Protein AF-A0AAD9LQP6-F1 (afdb_monomer_lite)

Sequence (166 aa):
MTVPDAPIGPPANMSQQMADETDKLAVIHISHPAPEIWDMVREEFTAPGKITRGLSQEQAISHVYRARHNHFVGSIDGQFEVPPLSLARDGSNFFQFNFTFPGETGLDRLIGWGHPALIHLLTYDNVSLFLDATFRCVPFYQCIVVMVYDRGSRCYVPCVTILHIL

Structure (mmCIF, N/CA/C/O backbone):
data_AF-A0AAD9LQP6-F1
#
_entry.id   AF-A0AAD9LQP6-F1
#
loop_
_atom_site.group_PDB
_atom_site.id
_atom_site.type_symbol
_atom_site.label_atom_id
_atom_site.label_alt_id
_atom_site.label_comp_id
_atom_site.label_asym_id
_atom_site.label_entity_id
_atom_site.label_seq_id
_atom_site.pdbx_PDB_ins_code
_atom_site.Cartn_x
_atom_site.Cartn_y
_atom_site.Cartn_z
_atom_site.occupancy
_atom_site.B_iso_or_equiv
_atom_site.auth_seq_id
_atom_site.auth_comp_id
_atom_site.auth_asym_id
_atom_site.auth_atom_id
_atom_site.pdbx_PDB_model_num
ATOM 1 N N . MET A 1 1 ? -58.969 -13.177 38.454 1.00 38.59 1 MET A N 1
ATOM 2 C CA . MET A 1 1 ? -57.702 -13.919 38.286 1.00 38.59 1 MET A CA 1
ATOM 3 C C . MET A 1 1 ? -56.778 -13.054 37.453 1.00 38.59 1 MET A C 1
ATOM 5 O O . MET A 1 1 ? -56.937 -12.993 36.244 1.00 38.59 1 MET A O 1
ATOM 9 N N . THR A 1 2 ? -55.908 -12.295 38.108 1.00 40.59 2 THR A N 1
ATOM 10 C CA . THR 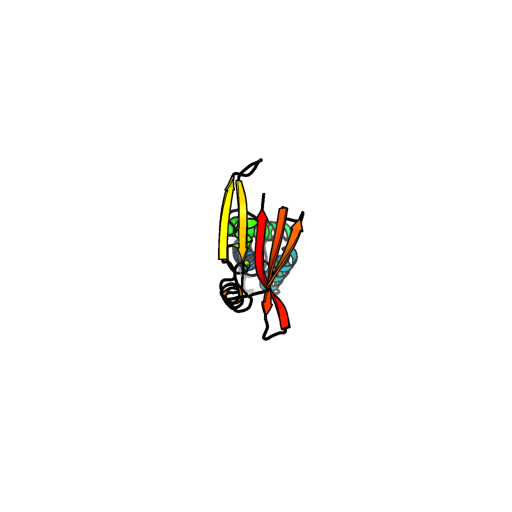A 1 2 ? -54.857 -11.498 37.468 1.00 40.59 2 THR A CA 1
ATOM 11 C C . THR A 1 2 ? -53.639 -12.396 37.275 1.00 40.59 2 THR A C 1
ATOM 13 O O . THR A 1 2 ? -53.161 -12.995 38.237 1.00 40.59 2 THR A O 1
ATOM 16 N N . VAL A 1 3 ? -53.192 -12.547 36.029 1.00 47.50 3 VAL A N 1
ATOM 17 C CA . VAL A 1 3 ? -51.932 -13.224 35.694 1.00 47.50 3 VAL A CA 1
ATOM 18 C C . VAL A 1 3 ? -50.798 -12.383 36.293 1.00 47.50 3 VAL A C 1
ATOM 20 O O . VAL A 1 3 ? -50.807 -11.172 36.079 1.00 47.50 3 VAL A O 1
ATOM 23 N N . PRO A 1 4 ? -49.873 -12.953 37.083 1.00 52.00 4 PRO A N 1
ATOM 24 C CA . PRO A 1 4 ? -48.749 -12.187 37.593 1.00 52.00 4 PRO A CA 1
ATOM 25 C C . PRO A 1 4 ? -47.796 -11.886 36.434 1.00 52.00 4 PRO A C 1
ATOM 27 O O . PRO A 1 4 ? -47.395 -12.800 35.711 1.00 52.00 4 PRO A O 1
ATOM 30 N N . ASP A 1 5 ? -47.462 -10.606 36.261 1.00 52.06 5 ASP A N 1
ATOM 31 C CA . ASP A 1 5 ? -46.410 -10.166 35.349 1.00 52.06 5 ASP A CA 1
ATOM 32 C C . ASP A 1 5 ? -45.135 -10.961 35.643 1.00 52.06 5 ASP A C 1
ATOM 34 O O . ASP A 1 5 ? -44.630 -10.986 36.771 1.00 52.06 5 ASP A O 1
ATOM 38 N N . ALA A 1 6 ? -44.646 -11.664 34.622 1.00 47.75 6 ALA A N 1
ATOM 39 C CA . ALA A 1 6 ? -43.389 -12.384 34.698 1.00 47.75 6 ALA A CA 1
ATOM 40 C C . ALA A 1 6 ? -42.266 -11.395 35.061 1.00 47.75 6 ALA A C 1
ATOM 42 O O . ALA A 1 6 ? -42.248 -10.279 34.532 1.00 47.75 6 ALA A O 1
ATOM 43 N N . PRO A 1 7 ? -41.319 -11.771 35.939 1.00 43.88 7 PRO A N 1
ATOM 44 C CA . PRO A 1 7 ? -40.205 -10.898 36.267 1.00 43.88 7 PRO A CA 1
ATOM 45 C C . PRO A 1 7 ? -39.432 -10.594 34.982 1.00 43.88 7 PRO A C 1
ATOM 47 O O . PRO A 1 7 ? -38.910 -11.501 34.332 1.00 43.88 7 PRO A O 1
ATOM 50 N N . ILE A 1 8 ? -39.388 -9.312 34.611 1.00 57.44 8 ILE A N 1
ATOM 51 C CA . ILE A 1 8 ? -38.524 -8.802 33.549 1.00 57.44 8 ILE A CA 1
ATOM 52 C C . ILE A 1 8 ? -37.104 -9.192 33.964 1.00 57.44 8 ILE A C 1
ATOM 54 O O . ILE A 1 8 ? -36.574 -8.672 34.948 1.00 57.44 8 ILE A O 1
ATOM 58 N N . GLY A 1 9 ? -36.537 -10.189 33.279 1.00 53.81 9 GLY A N 1
ATOM 59 C CA . GLY A 1 9 ? -35.177 -10.652 33.527 1.00 53.81 9 GLY A CA 1
ATOM 60 C C . GLY A 1 9 ? -34.194 -9.480 33.458 1.00 53.81 9 GLY A C 1
ATOM 61 O O . GLY A 1 9 ? -34.498 -8.466 32.821 1.00 53.81 9 GLY A O 1
ATOM 62 N N . PRO A 1 10 ? -33.029 -9.578 34.124 1.00 56.53 10 PRO A N 1
ATOM 63 C CA . PRO A 1 10 ? -32.067 -8.494 34.122 1.00 56.53 10 PRO A CA 1
ATOM 64 C C . PRO A 1 10 ? -31.756 -8.085 32.678 1.00 56.53 10 PRO A C 1
ATOM 66 O O . PRO A 1 10 ? -31.643 -8.955 31.809 1.00 56.53 10 PRO A O 1
ATOM 69 N N . PRO A 1 11 ? -31.645 -6.774 32.423 1.00 60.53 11 PRO A N 1
ATOM 70 C CA . PRO A 1 11 ? -31.417 -6.241 31.093 1.00 60.53 11 PRO A CA 1
ATOM 71 C C . PRO A 1 11 ? -30.269 -6.984 30.404 1.00 60.53 11 PRO A C 1
ATOM 73 O O . PRO A 1 11 ? -29.162 -7.037 30.945 1.00 60.53 11 PRO A O 1
ATOM 76 N N . ALA A 1 12 ? -30.530 -7.568 29.230 1.00 65.81 12 ALA A N 1
ATOM 77 C CA . ALA A 1 12 ? -29.514 -8.285 28.472 1.00 65.81 12 ALA A CA 1
ATOM 78 C C . ALA A 1 12 ? -28.342 -7.330 28.190 1.00 65.81 12 ALA A C 1
ATOM 80 O O . ALA A 1 12 ? -28.518 -6.273 27.576 1.00 65.81 12 ALA A O 1
ATOM 81 N N . ASN A 1 13 ? -27.162 -7.673 28.712 1.00 74.06 13 ASN A N 1
ATOM 82 C CA . ASN A 1 13 ? -25.931 -6.932 28.482 1.00 74.06 13 ASN A CA 1
ATOM 83 C C . ASN A 1 13 ? -25.300 -7.446 27.187 1.00 74.06 13 ASN A C 1
ATOM 85 O O . ASN A 1 13 ? -24.786 -8.563 27.148 1.00 74.06 13 ASN A O 1
ATOM 89 N N . MET A 1 14 ? -25.347 -6.624 26.144 1.00 77.69 14 MET A N 1
ATOM 90 C CA . MET A 1 14 ? -24.798 -6.952 24.828 1.00 77.69 14 MET A CA 1
ATOM 91 C C . MET A 1 14 ? -23.412 -6.338 24.602 1.00 77.69 14 MET A C 1
ATOM 93 O O . MET A 1 14 ? -22.885 -6.445 23.501 1.00 77.69 14 MET A O 1
ATOM 97 N N . SER A 1 15 ? -22.783 -5.730 25.619 1.00 82.38 15 SER A N 1
ATOM 98 C CA . SER A 1 15 ? -21.490 -5.047 25.470 1.00 82.38 15 SER A CA 1
ATOM 99 C C . SER A 1 15 ? -20.396 -5.951 24.896 1.00 82.38 15 SER A C 1
ATOM 101 O O . SER A 1 15 ? -19.615 -5.479 24.078 1.00 82.38 15 SER A O 1
ATOM 103 N N . GLN A 1 16 ? -20.353 -7.237 25.270 1.00 82.94 16 GLN A N 1
ATOM 104 C CA . GLN A 1 16 ? -19.361 -8.170 24.719 1.00 82.94 16 GLN A CA 1
ATOM 105 C C . GLN A 1 16 ? -19.640 -8.503 23.249 1.00 82.94 16 GLN A C 1
ATOM 107 O O . GLN A 1 16 ? -18.728 -8.478 22.439 1.00 82.94 16 GLN A O 1
ATOM 112 N N . GLN A 1 17 ? -20.900 -8.754 22.884 1.00 83.69 17 GLN A N 1
ATOM 113 C CA . GLN A 1 17 ? -21.262 -9.046 21.492 1.00 83.69 17 GLN A CA 1
ATOM 114 C C . GLN A 1 17 ? -21.026 -7.835 20.586 1.00 83.69 17 GLN A C 1
ATOM 116 O O . GLN A 1 17 ? -20.485 -7.983 19.496 1.00 83.69 17 GLN A O 1
ATOM 121 N N . MET A 1 18 ? -21.370 -6.634 21.061 1.00 85.69 18 MET A N 1
ATOM 122 C CA . MET A 1 18 ? -21.072 -5.387 20.357 1.00 85.69 18 MET A CA 1
ATOM 123 C C . MET A 1 18 ? -19.562 -5.165 20.221 1.00 85.69 18 MET A C 1
ATOM 125 O O . MET A 1 18 ? -19.121 -4.682 19.185 1.00 85.69 18 MET A O 1
ATOM 129 N N . ALA A 1 19 ? -18.767 -5.516 21.239 1.00 86.12 19 ALA A N 1
ATOM 130 C CA . ALA A 1 19 ? -17.308 -5.434 21.181 1.00 86.12 19 ALA A CA 1
ATOM 131 C C . ALA A 1 19 ? -16.728 -6.399 20.143 1.00 86.12 19 ALA A C 1
ATOM 133 O O . ALA A 1 19 ? -15.951 -5.971 19.296 1.00 86.12 19 ALA A O 1
ATOM 134 N N . ASP A 1 20 ? -17.147 -7.665 20.170 1.00 86.56 20 ASP A N 1
ATOM 135 C CA . ASP A 1 20 ? -16.675 -8.682 19.230 1.00 86.56 20 ASP A CA 1
ATOM 136 C C . ASP A 1 20 ? -17.026 -8.301 17.783 1.00 86.56 20 ASP A C 1
ATOM 138 O O . ASP A 1 20 ? -16.209 -8.470 16.880 1.00 86.56 20 ASP A O 1
ATOM 142 N N . GLU A 1 21 ? -18.222 -7.752 17.549 1.00 86.56 21 GLU A N 1
ATOM 143 C CA . GLU A 1 21 ? -18.632 -7.300 16.216 1.00 86.56 21 GLU A CA 1
ATOM 144 C C . GLU A 1 21 ? -17.892 -6.029 15.779 1.00 86.56 21 GLU A C 1
ATOM 146 O O . GLU A 1 21 ? -17.427 -5.940 14.643 1.00 86.56 21 GLU A O 1
ATOM 151 N N . THR A 1 22 ? -17.679 -5.084 16.702 1.00 89.19 22 THR A N 1
ATOM 152 C CA . THR A 1 22 ? -16.848 -3.896 16.453 1.00 89.19 22 THR A CA 1
ATOM 153 C C . THR A 1 22 ? -15.430 -4.297 16.052 1.00 89.19 22 THR A C 1
ATOM 155 O O . THR A 1 22 ? -14.900 -3.768 15.076 1.00 89.19 22 THR A O 1
ATOM 158 N N . ASP A 1 23 ? -14.822 -5.249 16.764 1.00 86.62 23 ASP A N 1
ATOM 159 C CA . ASP A 1 23 ? -13.464 -5.720 16.495 1.00 86.62 23 ASP A CA 1
ATOM 160 C C . ASP A 1 23 ? -13.374 -6.401 15.114 1.00 86.62 23 ASP A C 1
ATOM 162 O O . ASP A 1 23 ? -12.418 -6.164 14.372 1.00 86.62 23 ASP A O 1
ATOM 166 N N . LYS A 1 24 ? -14.390 -7.183 14.713 1.00 86.69 24 LYS A N 1
ATOM 167 C CA . LYS A 1 24 ? -14.461 -7.776 13.364 1.00 86.69 24 LYS A CA 1
ATOM 168 C C . LYS A 1 24 ? -14.583 -6.716 12.272 1.00 86.69 24 LYS A C 1
ATOM 170 O O . LYS A 1 24 ? -13.789 -6.718 11.328 1.00 86.69 24 LYS A O 1
ATOM 175 N N . LEU A 1 25 ? -15.554 -5.807 12.386 1.00 86.12 25 LEU A N 1
ATOM 176 C CA . LEU A 1 25 ? -15.788 -4.763 11.384 1.00 86.12 25 LEU A CA 1
ATOM 177 C C . LEU A 1 25 ? -14.595 -3.809 11.283 1.00 86.12 25 LEU A C 1
ATOM 179 O O . LEU A 1 25 ? -14.264 -3.360 10.189 1.00 86.12 25 LEU A O 1
ATOM 183 N N . ALA A 1 26 ? -13.893 -3.555 12.389 1.00 84.19 26 ALA A N 1
ATOM 184 C CA . ALA A 1 26 ? -12.683 -2.740 12.405 1.00 84.19 26 ALA A CA 1
ATOM 185 C C . ALA A 1 26 ? -11.559 -3.290 11.516 1.00 84.19 26 ALA A C 1
ATOM 187 O O . ALA A 1 26 ? -10.805 -2.491 10.948 1.00 84.19 26 ALA A O 1
ATOM 188 N N . VAL A 1 27 ? -11.460 -4.620 11.401 1.00 81.06 27 VAL A N 1
ATOM 189 C CA . VAL A 1 27 ? -10.474 -5.322 10.566 1.00 81.06 27 VAL A CA 1
ATOM 190 C C . VAL A 1 27 ? -10.972 -5.464 9.127 1.00 81.06 27 VAL A C 1
ATOM 192 O O . VAL A 1 27 ? -10.242 -5.134 8.196 1.00 81.06 27 VAL A O 1
ATOM 195 N N . ILE A 1 28 ? -12.222 -5.903 8.932 1.00 80.44 28 ILE A N 1
ATOM 196 C CA . ILE A 1 28 ? -12.814 -6.104 7.596 1.00 80.44 28 ILE A CA 1
ATOM 197 C C . ILE A 1 28 ? -12.908 -4.776 6.836 1.00 80.44 28 ILE A C 1
ATOM 199 O O . ILE A 1 28 ? -12.562 -4.690 5.658 1.00 80.44 28 ILE A O 1
ATOM 203 N N . HIS A 1 29 ? -13.349 -3.723 7.521 1.00 80.12 29 HIS A N 1
ATOM 204 C CA . HIS A 1 29 ? -13.574 -2.400 6.958 1.00 80.12 29 HIS A CA 1
ATOM 205 C C . HIS A 1 29 ? -12.509 -1.403 7.408 1.00 80.12 29 HIS A C 1
ATOM 207 O O . HIS A 1 29 ? -12.804 -0.337 7.954 1.00 80.12 29 HIS A O 1
ATOM 213 N N . ILE A 1 30 ? -11.240 -1.734 7.174 1.00 76.75 30 ILE A N 1
ATOM 214 C CA . ILE A 1 30 ? -10.120 -0.874 7.570 1.00 76.75 30 ILE A CA 1
ATOM 215 C C . ILE A 1 30 ? -10.192 0.545 6.986 1.00 76.75 30 ILE A C 1
ATOM 217 O O . ILE A 1 30 ? -9.793 1.505 7.642 1.00 76.75 30 ILE A O 1
ATOM 221 N N . SER A 1 31 ? -10.742 0.686 5.780 1.00 76.00 31 SER A N 1
ATOM 222 C CA . SER A 1 31 ? -10.867 1.970 5.087 1.00 76.00 31 SER A CA 1
ATOM 223 C C . SER A 1 31 ? -11.966 2.875 5.655 1.00 76.00 31 SER A C 1
ATOM 225 O O . SER A 1 31 ? -11.951 4.069 5.365 1.00 76.00 31 SER A O 1
ATOM 227 N N . HIS A 1 32 ? -12.898 2.351 6.463 1.00 81.25 32 HIS A N 1
ATOM 228 C CA . HIS A 1 32 ? -13.949 3.168 7.076 1.00 81.25 32 HIS A CA 1
ATOM 229 C C . HIS A 1 32 ? -13.427 3.892 8.334 1.00 81.25 32 HIS A C 1
ATOM 231 O O . HIS A 1 32 ? -12.687 3.304 9.136 1.00 81.25 32 HIS A O 1
ATOM 237 N N . PRO A 1 33 ? -13.790 5.165 8.561 1.00 86.00 33 PRO A N 1
ATOM 238 C CA . PRO A 1 33 ? -13.527 5.859 9.817 1.00 86.00 33 PRO A CA 1
ATOM 239 C C . PRO A 1 33 ? -14.179 5.158 11.019 1.00 86.00 33 PRO A C 1
ATOM 241 O O . PRO A 1 33 ? -15.253 4.570 10.912 1.00 86.00 33 PRO A O 1
ATOM 244 N N . ALA A 1 34 ? -13.563 5.272 12.201 1.00 86.44 34 ALA A N 1
ATOM 245 C CA . ALA A 1 34 ? -14.095 4.671 13.430 1.00 86.44 34 ALA A CA 1
ATOM 246 C C . ALA A 1 34 ? -15.547 5.093 13.769 1.00 86.44 34 ALA A C 1
ATOM 248 O O . ALA A 1 34 ? -16.307 4.235 14.219 1.00 86.44 34 ALA A O 1
ATOM 249 N N . PRO A 1 35 ? -15.977 6.352 13.525 1.00 89.25 35 PRO A N 1
ATOM 250 C CA . PRO A 1 35 ? -17.377 6.742 13.708 1.00 89.25 35 PRO A CA 1
ATOM 251 C C . PRO A 1 35 ? -18.355 6.007 12.782 1.00 89.25 35 PRO A C 1
ATOM 253 O O . PRO A 1 35 ? -19.443 5.658 13.220 1.00 89.25 35 PRO A O 1
ATOM 256 N N . GLU A 1 36 ? -17.959 5.717 11.540 1.00 89.62 36 GLU A N 1
ATOM 257 C CA . GLU A 1 36 ? -18.803 4.996 10.578 1.00 89.62 36 GLU A CA 1
ATOM 258 C C . GLU A 1 36 ? -18.968 3.525 10.990 1.00 89.62 36 GLU A C 1
ATOM 260 O O . GLU A 1 36 ? -20.064 2.974 10.932 1.00 89.62 36 GLU A O 1
ATOM 265 N N . ILE A 1 37 ? -17.904 2.904 11.513 1.00 87.88 37 ILE A N 1
ATOM 266 C CA . ILE A 1 37 ? -17.986 1.554 12.096 1.00 87.88 37 ILE A CA 1
ATOM 267 C C . ILE A 1 37 ? -18.912 1.523 13.311 1.00 87.88 37 ILE A C 1
ATOM 269 O O . ILE A 1 37 ? -19.701 0.592 13.458 1.00 87.88 37 ILE A O 1
ATOM 273 N N . TRP A 1 38 ? -18.858 2.550 14.159 1.00 88.75 38 TRP A N 1
ATOM 274 C CA . TRP A 1 38 ? -19.798 2.681 15.265 1.00 88.75 38 TRP A CA 1
ATOM 275 C C . TRP A 1 38 ? -21.247 2.793 14.786 1.00 88.75 38 TRP A C 1
ATOM 277 O O . TRP A 1 38 ? -22.117 2.140 15.359 1.00 88.75 38 TRP A O 1
ATOM 287 N N . ASP A 1 39 ? -21.515 3.587 13.748 1.00 88.06 39 ASP A N 1
ATOM 288 C CA . ASP A 1 39 ? -22.865 3.735 13.209 1.00 88.06 39 ASP A CA 1
ATOM 289 C C . ASP A 1 39 ? -23.407 2.395 12.679 1.00 88.06 39 ASP A C 1
ATOM 291 O O . ASP A 1 39 ? -24.540 2.043 13.008 1.00 88.06 39 ASP A O 1
ATOM 295 N N . MET A 1 40 ? -22.578 1.599 11.988 1.00 86.12 40 MET A N 1
ATOM 296 C CA . MET A 1 40 ? -22.939 0.245 11.530 1.00 86.12 40 MET A CA 1
ATOM 297 C C . MET A 1 40 ? -23.301 -0.691 12.695 1.00 86.12 40 MET A C 1
ATOM 299 O O . MET A 1 40 ? -24.367 -1.307 12.692 1.00 86.12 40 MET A O 1
ATOM 303 N N . VAL A 1 41 ? -22.459 -0.753 13.735 1.00 86.25 41 VAL A N 1
ATOM 304 C CA . VAL A 1 41 ? -22.727 -1.571 14.935 1.00 86.25 41 VAL A CA 1
ATOM 305 C C . VAL A 1 41 ? -23.968 -1.062 15.672 1.00 86.25 41 VAL A C 1
ATOM 307 O O . VAL A 1 41 ? -24.784 -1.840 16.164 1.00 86.25 41 VAL A O 1
ATOM 310 N N . ARG A 1 42 ? -24.162 0.256 15.755 1.00 84.62 42 ARG A N 1
ATOM 311 C CA . ARG A 1 42 ? -25.346 0.828 16.395 1.00 84.62 42 ARG A CA 1
ATOM 312 C C . ARG A 1 42 ? -26.608 0.420 15.646 1.00 84.62 42 ARG A C 1
ATOM 314 O O . ARG A 1 42 ? -27.569 0.035 16.304 1.00 84.62 42 ARG A O 1
ATOM 321 N N . GLU A 1 43 ? -26.630 0.496 14.322 1.00 84.00 43 GLU A N 1
ATOM 322 C CA . GLU A 1 43 ? -27.798 0.116 13.521 1.00 84.00 43 GLU A CA 1
ATOM 323 C C . GLU A 1 43 ? -28.141 -1.369 13.660 1.00 84.00 43 GLU A C 1
ATOM 325 O O . GLU A 1 43 ? -29.307 -1.708 13.865 1.00 84.00 43 GLU A O 1
ATOM 330 N N . GLU A 1 44 ? -27.137 -2.246 13.635 1.00 80.88 44 GLU A N 1
ATOM 331 C CA . GLU A 1 44 ? -27.339 -3.692 13.758 1.00 80.88 44 GLU A CA 1
ATOM 332 C C . GLU A 1 44 ? -27.937 -4.088 15.116 1.00 80.88 44 GLU A C 1
ATOM 334 O O . GLU A 1 44 ? -28.846 -4.923 15.202 1.00 80.88 44 GLU A O 1
ATOM 339 N N . PHE A 1 45 ? -27.460 -3.466 16.195 1.00 74.56 45 PHE A N 1
ATOM 340 C CA . PHE A 1 45 ? -27.882 -3.832 17.542 1.00 74.56 45 PHE A CA 1
ATOM 341 C C . PHE A 1 45 ? -29.110 -3.031 18.012 1.00 74.56 45 PHE A C 1
ATOM 343 O O . PHE A 1 45 ? -29.883 -3.533 18.833 1.00 74.56 45 PHE A O 1
ATOM 350 N N . THR A 1 46 ? -29.355 -1.822 17.490 1.00 68.56 46 THR A N 1
ATOM 351 C CA . THR A 1 46 ? -30.466 -0.942 17.908 1.00 68.56 46 THR A CA 1
ATOM 352 C C . THR A 1 46 ? -31.741 -1.231 17.109 1.00 68.56 46 THR A C 1
ATOM 354 O O . THR A 1 46 ? -32.338 -0.352 16.493 1.00 68.56 46 THR A O 1
ATOM 357 N N . ALA A 1 47 ? -32.208 -2.479 17.141 1.00 64.31 47 ALA A N 1
ATOM 358 C CA . ALA A 1 47 ? -33.592 -2.780 16.784 1.00 64.31 47 ALA A CA 1
ATOM 359 C C . ALA A 1 47 ? -34.524 -2.362 17.944 1.00 64.31 47 ALA A C 1
ATOM 361 O O . ALA A 1 47 ? -34.145 -2.527 19.114 1.00 64.31 47 ALA A O 1
ATOM 362 N N . PRO A 1 48 ? -35.743 -1.850 17.676 1.00 57.56 48 PRO A N 1
ATOM 363 C CA . PRO A 1 48 ? -36.659 -1.424 18.731 1.00 57.56 48 PRO A CA 1
ATOM 364 C C . PRO A 1 48 ? -36.952 -2.590 19.690 1.00 57.56 48 PRO A C 1
ATOM 366 O O . PRO A 1 48 ? -37.554 -3.590 19.307 1.00 57.56 48 PRO A O 1
ATOM 369 N N . GLY A 1 49 ? -36.487 -2.457 20.939 1.00 59.91 49 GLY A N 1
ATOM 370 C CA . GLY A 1 49 ? -36.725 -3.407 22.034 1.00 59.91 49 GLY A CA 1
ATOM 371 C C . GLY A 1 49 ? -35.584 -4.372 22.391 1.00 59.91 49 GLY A C 1
ATOM 372 O O . GLY A 1 49 ? -35.788 -5.196 23.277 1.00 59.91 49 GLY A O 1
ATOM 373 N N . LYS A 1 50 ? -34.401 -4.304 21.752 1.00 59.69 50 LYS A N 1
ATOM 374 C CA . LYS A 1 50 ? -33.314 -5.290 21.970 1.00 59.69 50 LYS A CA 1
ATOM 375 C C . LYS A 1 50 ? -32.200 -4.891 22.945 1.00 59.69 50 LYS A C 1
ATOM 377 O O . LYS A 1 50 ? -31.646 -5.781 23.587 1.00 59.69 50 LYS A O 1
ATOM 382 N N . ILE A 1 51 ? -31.860 -3.607 23.081 1.00 60.31 51 ILE A N 1
ATOM 383 C CA . ILE A 1 51 ? -30.730 -3.191 23.930 1.00 60.31 51 ILE A CA 1
ATOM 384 C C . ILE A 1 51 ? -31.226 -2.522 25.200 1.00 60.31 51 ILE A C 1
ATOM 386 O O . ILE A 1 51 ? -31.829 -1.454 25.172 1.00 60.31 51 ILE A O 1
ATOM 390 N N . THR A 1 52 ? -30.862 -3.115 26.327 1.00 60.94 52 THR A N 1
ATOM 391 C CA . THR A 1 52 ? -31.006 -2.492 27.643 1.00 60.94 52 THR A CA 1
ATOM 392 C C . THR A 1 52 ? -29.668 -2.047 28.255 1.00 60.94 52 THR A C 1
ATOM 394 O O . THR A 1 52 ? -29.671 -1.209 29.154 1.00 60.94 52 THR A O 1
ATOM 397 N N . ARG A 1 53 ? -28.521 -2.565 27.771 1.00 68.75 53 ARG A N 1
ATOM 398 C CA . ARG A 1 53 ? -27.157 -2.120 28.129 1.00 68.75 53 ARG A CA 1
ATOM 399 C C . ARG A 1 53 ? -26.143 -2.553 27.051 1.00 68.75 53 ARG A C 1
ATOM 401 O O . ARG A 1 53 ? -26.060 -3.742 26.750 1.00 68.75 53 ARG A O 1
ATOM 408 N N . GLY A 1 54 ? -25.397 -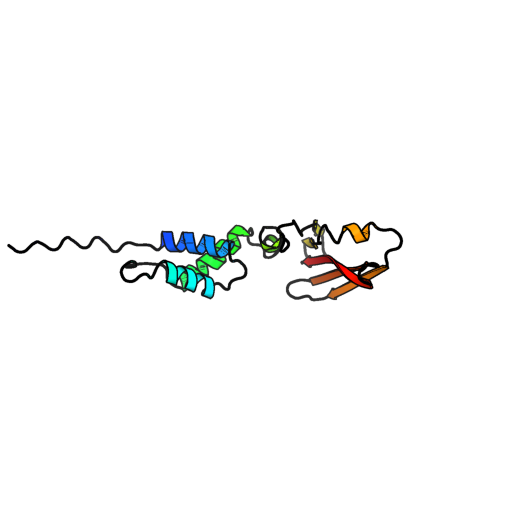1.604 26.478 1.00 79.56 54 GLY A N 1
ATOM 409 C CA . GLY A 1 54 ? -24.442 -1.819 25.374 1.00 79.56 54 GLY A CA 1
ATOM 410 C C . GLY A 1 54 ? -23.152 -1.000 25.524 1.00 79.56 54 GLY A C 1
ATOM 411 O O . GLY A 1 54 ? -22.874 -0.496 26.613 1.00 79.56 54 GLY A O 1
ATOM 412 N N . LEU A 1 55 ? -22.348 -0.899 24.460 1.00 81.88 55 LEU A N 1
ATOM 413 C CA . LEU A 1 55 ? -21.151 -0.040 24.428 1.00 81.88 55 LEU A CA 1
ATOM 414 C C . LEU A 1 55 ? -21.522 1.436 24.230 1.00 81.88 55 LEU A C 1
ATOM 416 O O . LEU A 1 55 ? -22.496 1.739 23.543 1.00 81.88 55 LEU A O 1
ATOM 420 N N . SER A 1 56 ? -20.730 2.354 24.795 1.00 85.31 56 SER A N 1
ATOM 421 C CA . SER A 1 56 ? -20.748 3.760 24.371 1.00 85.31 56 SER A CA 1
ATOM 422 C C . SER A 1 56 ? -19.990 3.937 23.051 1.00 85.31 56 SER A C 1
ATOM 424 O O . SER A 1 56 ? -19.138 3.121 22.691 1.00 85.31 56 SER A O 1
ATOM 426 N N . GLN A 1 57 ? -20.253 5.044 22.355 1.00 85.38 57 GLN A N 1
ATOM 427 C CA . GLN A 1 57 ? -19.513 5.415 21.148 1.00 85.38 57 GLN A CA 1
ATOM 428 C C . GLN A 1 57 ? -18.001 5.501 21.405 1.00 85.38 57 GLN A C 1
ATOM 430 O O . GLN A 1 57 ? -17.212 5.027 20.593 1.00 85.38 57 GLN A O 1
ATOM 435 N N . GLU A 1 58 ? -17.577 6.055 22.544 1.00 87.44 58 GLU A N 1
ATOM 436 C CA . GLU A 1 58 ? -16.152 6.163 22.887 1.00 87.44 58 GLU A CA 1
ATOM 437 C C . GLU A 1 58 ? -15.518 4.784 23.090 1.00 87.44 58 GLU A C 1
ATOM 439 O O . GLU A 1 58 ? -14.396 4.542 22.644 1.00 87.44 58 GLU A O 1
ATOM 444 N N . GLN A 1 59 ? -16.246 3.862 23.728 1.00 85.88 59 GLN A N 1
ATOM 445 C CA . GLN A 1 59 ? -15.788 2.489 23.925 1.00 85.88 59 GLN A CA 1
ATOM 446 C C . GLN A 1 59 ? -15.665 1.753 22.590 1.00 85.88 59 GLN A C 1
ATOM 448 O O . GLN A 1 59 ? -14.646 1.111 22.354 1.00 85.88 59 GLN A O 1
ATOM 453 N N . ALA A 1 60 ? -16.645 1.889 21.694 1.00 85.56 60 ALA A N 1
ATOM 454 C CA . ALA A 1 60 ? -16.588 1.282 20.368 1.00 85.56 60 ALA A CA 1
ATOM 455 C C . ALA A 1 60 ? -15.446 1.859 19.517 1.00 85.56 60 ALA A C 1
ATOM 457 O O . ALA A 1 60 ? -14.673 1.108 18.931 1.00 85.56 60 ALA A O 1
ATOM 458 N N . ILE A 1 61 ? -15.260 3.181 19.515 1.00 87.50 61 ILE A N 1
ATOM 459 C CA . ILE A 1 61 ? -14.136 3.826 18.822 1.00 87.50 61 ILE A CA 1
ATOM 460 C C . ILE A 1 61 ? -12.793 3.331 19.384 1.00 87.50 61 ILE A C 1
ATOM 462 O O . ILE A 1 61 ? -11.882 3.008 18.620 1.00 87.50 61 ILE A O 1
ATOM 466 N N . SER A 1 62 ? -12.667 3.217 20.710 1.00 87.81 62 SER A N 1
ATOM 467 C CA . SER A 1 62 ? -11.475 2.650 21.350 1.00 87.81 62 SER A CA 1
ATOM 468 C C . SER A 1 62 ? -11.228 1.200 20.918 1.00 87.81 62 SER A C 1
ATOM 470 O O . SER A 1 62 ? -10.088 0.840 20.613 1.00 87.81 62 SER A O 1
ATOM 472 N N . HIS A 1 63 ? -12.288 0.393 20.821 1.00 87.25 63 HIS A N 1
ATOM 473 C CA . HIS A 1 63 ? -12.236 -0.968 20.293 1.00 87.25 63 HIS A CA 1
ATOM 474 C C . HIS A 1 63 ? -11.750 -1.007 18.842 1.00 87.25 63 HIS A C 1
ATOM 476 O O . HIS A 1 63 ? -10.810 -1.739 18.560 1.00 87.25 63 HIS A O 1
ATOM 482 N N . VAL A 1 64 ? -12.266 -0.149 17.952 1.00 85.25 64 VAL A N 1
ATOM 483 C CA . VAL A 1 64 ? -11.805 -0.063 16.553 1.00 85.25 64 VAL A CA 1
ATOM 484 C C . VAL A 1 64 ? -10.301 0.193 16.476 1.00 85.25 64 VAL A C 1
ATOM 486 O O . VAL A 1 64 ? -9.580 -0.517 15.771 1.00 85.25 64 VAL A O 1
ATOM 489 N N . TYR A 1 65 ? -9.803 1.189 17.212 1.00 83.50 65 TYR A N 1
ATOM 490 C CA . TYR A 1 65 ? -8.375 1.505 17.203 1.00 83.50 65 TYR A CA 1
ATOM 491 C C . TYR A 1 65 ? -7.532 0.369 17.778 1.00 83.50 65 TYR A C 1
ATOM 493 O O . TYR A 1 65 ? -6.499 0.030 17.202 1.00 83.50 65 TYR A O 1
ATOM 501 N N . ARG A 1 66 ? -7.974 -0.252 18.878 1.00 84.19 66 ARG A N 1
ATOM 502 C CA . ARG A 1 66 ? -7.255 -1.362 19.513 1.00 84.19 66 ARG A CA 1
ATOM 503 C C . ARG A 1 66 ? -7.264 -2.623 18.651 1.00 84.19 66 ARG A C 1
ATOM 505 O O . ARG A 1 66 ? -6.231 -3.270 18.535 1.00 84.19 66 ARG A O 1
ATOM 512 N N . ALA A 1 67 ? -8.389 -2.955 18.027 1.00 83.75 67 ALA A N 1
ATOM 513 C CA . ALA A 1 67 ? -8.527 -4.097 17.130 1.00 83.75 67 ALA A CA 1
ATOM 514 C C . ALA A 1 67 ? -7.603 -3.950 15.918 1.00 83.75 67 ALA A C 1
ATOM 516 O O . ALA A 1 67 ? -6.837 -4.863 15.619 1.00 83.75 67 ALA A O 1
ATOM 517 N N . ARG A 1 68 ? -7.584 -2.765 15.292 1.00 81.81 68 ARG A N 1
ATOM 518 C CA . ARG A 1 68 ? -6.636 -2.447 14.213 1.00 81.81 68 ARG A CA 1
ATOM 519 C C . ARG A 1 68 ? -5.195 -2.537 14.701 1.00 81.81 68 ARG A C 1
ATOM 521 O O . ARG A 1 68 ? -4.396 -3.250 14.109 1.00 81.81 68 ARG A O 1
ATOM 528 N N . HIS A 1 69 ? -4.865 -1.877 15.807 1.00 74.00 69 HIS A N 1
ATOM 529 C CA . HIS A 1 69 ? -3.514 -1.902 16.367 1.00 74.00 69 HIS A CA 1
ATOM 530 C C . HIS A 1 69 ? -3.028 -3.335 16.639 1.00 74.00 69 HIS A C 1
ATOM 532 O O . HIS A 1 69 ? -1.928 -3.694 16.235 1.00 74.00 69 HIS A O 1
ATOM 538 N N . ASN A 1 70 ? -3.862 -4.181 17.245 1.00 76.69 70 ASN A N 1
ATOM 539 C CA . ASN A 1 70 ? -3.522 -5.575 17.529 1.00 76.69 70 ASN A CA 1
ATOM 540 C C . ASN A 1 70 ? -3.398 -6.421 16.255 1.00 76.69 70 ASN A C 1
ATOM 542 O O . ASN A 1 70 ? -2.508 -7.265 16.175 1.00 76.69 70 ASN A O 1
ATOM 546 N N . HIS A 1 71 ? -4.263 -6.196 15.261 1.00 70.12 71 HIS A N 1
ATOM 547 C CA . HIS A 1 71 ? -4.231 -6.935 13.999 1.00 70.12 71 HIS A CA 1
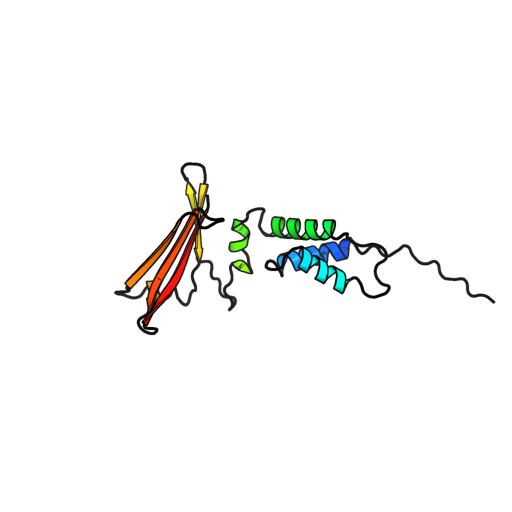ATOM 548 C C . HIS A 1 71 ? -2.951 -6.656 13.196 1.00 70.12 71 HIS A C 1
ATOM 550 O O . HIS A 1 71 ? -2.397 -7.567 12.590 1.00 70.12 71 HIS A O 1
ATOM 556 N N . PHE A 1 72 ? -2.435 -5.425 13.251 1.00 64.19 72 PHE A N 1
ATOM 557 C CA . PHE A 1 72 ? -1.228 -5.009 12.523 1.00 64.19 72 PHE A CA 1
ATOM 558 C C . PHE A 1 72 ? 0.038 -4.971 13.388 1.00 64.19 72 PHE A C 1
ATOM 560 O O . PHE A 1 72 ? 1.004 -4.291 13.044 1.00 64.19 72 PHE A O 1
ATOM 567 N N . VAL A 1 73 ? 0.043 -5.693 14.518 1.00 60.44 73 VAL A N 1
ATOM 568 C CA . VAL A 1 73 ? 1.202 -5.816 15.429 1.00 60.44 73 VAL A CA 1
ATOM 569 C C . VAL A 1 73 ? 1.751 -4.442 15.850 1.00 60.44 73 VAL A C 1
ATOM 571 O O . VAL A 1 73 ? 2.948 -4.215 15.984 1.00 60.44 73 VAL A O 1
ATOM 574 N N . GLY A 1 74 ? 0.851 -3.481 16.021 1.00 55.94 74 GLY A N 1
ATOM 575 C CA . GLY A 1 74 ? 1.144 -2.150 16.526 1.00 55.94 74 GLY A CA 1
ATOM 576 C C . GLY A 1 74 ? 1.964 -1.226 15.624 1.00 55.94 74 GLY A C 1
ATOM 577 O O . GLY A 1 74 ? 2.215 -0.096 16.041 1.00 55.94 74 GLY A O 1
ATOM 578 N N . SER A 1 75 ? 2.330 -1.642 14.405 1.00 60.50 75 SER A N 1
ATOM 579 C CA . SER A 1 75 ? 3.018 -0.781 13.435 1.00 60.50 75 SER A CA 1
ATOM 580 C C . SER A 1 75 ? 2.071 -0.307 12.329 1.00 60.50 75 SER A C 1
ATOM 582 O O . SER A 1 75 ? 1.229 -1.060 11.837 1.00 60.50 75 SER A O 1
ATOM 584 N N . ILE A 1 76 ? 2.237 0.951 11.906 1.00 58.47 76 ILE A N 1
ATOM 585 C CA . ILE A 1 76 ? 1.623 1.485 10.679 1.00 58.47 76 ILE A CA 1
ATOM 586 C C . ILE A 1 76 ? 2.050 0.632 9.472 1.00 58.47 76 ILE A C 1
ATOM 588 O O . ILE A 1 76 ? 1.255 0.412 8.564 1.00 58.47 76 ILE A O 1
ATOM 592 N N . ASP A 1 77 ? 3.260 0.073 9.500 1.00 58.44 77 ASP A N 1
ATOM 593 C CA . ASP A 1 77 ? 3.841 -0.676 8.383 1.00 58.44 77 ASP A CA 1
ATOM 594 C C . ASP A 1 77 ? 3.186 -2.044 8.189 1.00 58.44 77 ASP A C 1
ATOM 596 O O . ASP A 1 77 ? 3.029 -2.505 7.058 1.00 58.44 77 ASP A O 1
ATOM 600 N N . GLY A 1 78 ? 2.739 -2.667 9.287 1.00 61.22 78 GLY A N 1
ATOM 601 C CA . GLY A 1 78 ? 2.047 -3.955 9.253 1.00 61.22 78 GLY A CA 1
ATOM 602 C C . GLY A 1 78 ? 0.722 -3.885 8.491 1.00 61.22 78 GLY A C 1
ATOM 603 O O . GLY A 1 78 ? 0.285 -4.885 7.924 1.00 61.22 78 GLY A O 1
ATOM 604 N N . GLN A 1 79 ? 0.115 -2.693 8.404 1.00 63.69 79 GLN A N 1
ATOM 605 C CA . GLN A 1 79 ? -1.120 -2.472 7.646 1.00 63.69 79 GLN A CA 1
ATOM 606 C C . GLN A 1 79 ? -0.959 -2.784 6.169 1.00 63.69 79 GLN A C 1
ATOM 608 O O . GLN A 1 79 ? -1.885 -3.316 5.573 1.00 63.69 79 GLN A O 1
ATOM 613 N N . PHE A 1 80 ? 0.205 -2.509 5.586 1.00 63.88 80 PHE A N 1
ATOM 614 C CA . PHE A 1 80 ? 0.426 -2.696 4.155 1.00 63.88 80 PHE A CA 1
ATOM 615 C C . PHE A 1 80 ? 0.974 -4.083 3.786 1.00 63.88 80 PHE A C 1
ATOM 617 O O . PHE A 1 80 ? 1.072 -4.413 2.603 1.00 63.88 80 PHE A O 1
ATOM 624 N N . GLU A 1 81 ? 1.342 -4.894 4.781 1.00 66.94 81 GLU A N 1
ATOM 625 C CA . GLU A 1 81 ? 1.826 -6.270 4.599 1.00 66.94 81 GLU A CA 1
ATOM 626 C C . GLU A 1 81 ? 0.695 -7.303 4.669 1.00 66.94 81 GLU A C 1
ATOM 628 O O . GLU A 1 81 ? 0.785 -8.374 4.066 1.00 66.94 81 GLU A O 1
ATOM 633 N N . VAL A 1 82 ? -0.387 -6.986 5.382 1.00 66.44 82 VAL A N 1
ATOM 634 C CA . VAL A 1 82 ? -1.485 -7.915 5.666 1.00 66.44 82 VAL A CA 1
ATOM 635 C C . VAL A 1 82 ? -2.720 -7.555 4.823 1.00 66.44 82 VAL A C 1
ATOM 637 O O . VAL A 1 82 ? -3.026 -6.372 4.644 1.00 66.44 82 VAL A O 1
ATOM 640 N N . PRO A 1 83 ? -3.459 -8.543 4.280 1.00 63.75 83 PRO A N 1
ATOM 641 C CA . PRO A 1 83 ? -4.731 -8.280 3.614 1.00 63.75 83 PRO A CA 1
ATOM 642 C C . PRO A 1 83 ? -5.705 -7.498 4.517 1.00 63.75 83 PRO A C 1
ATOM 644 O O . PRO A 1 83 ? -5.723 -7.727 5.725 1.00 63.75 83 PRO A O 1
ATOM 647 N N . PRO A 1 84 ? -6.548 -6.607 3.961 1.00 64.12 84 PRO A N 1
ATOM 648 C CA . PRO A 1 84 ? -6.812 -6.425 2.532 1.00 64.12 84 PRO A CA 1
ATOM 649 C C . PRO A 1 84 ? -5.867 -5.451 1.809 1.00 64.12 84 PRO A C 1
ATOM 651 O O . PRO A 1 84 ? -5.896 -5.403 0.584 1.00 64.12 84 PRO A O 1
ATOM 654 N N . LEU A 1 85 ? -5.035 -4.680 2.516 1.00 69.19 85 LEU A N 1
ATOM 655 C CA . LEU A 1 85 ? -4.257 -3.591 1.901 1.00 69.19 85 LEU A CA 1
ATOM 656 C C . LEU A 1 85 ? -3.021 -4.070 1.125 1.00 69.19 85 LEU A C 1
ATOM 658 O O . LEU A 1 85 ? -2.502 -3.326 0.297 1.00 69.19 85 LEU A O 1
ATOM 662 N N . SER A 1 86 ? -2.568 -5.306 1.349 1.00 68.19 86 SER A N 1
ATOM 663 C CA . SER A 1 86 ? -1.521 -5.938 0.533 1.00 68.19 86 SER A CA 1
ATOM 664 C C . SER A 1 86 ? -2.033 -6.532 -0.789 1.00 68.19 86 SER A C 1
ATOM 666 O O . SER A 1 86 ? -1.231 -6.944 -1.633 1.00 68.19 86 SER A O 1
ATOM 668 N N . LEU A 1 87 ? -3.356 -6.570 -0.996 1.00 70.25 87 LEU A N 1
ATOM 669 C CA . LEU A 1 87 ? -3.979 -7.145 -2.187 1.00 70.25 87 LEU A CA 1
ATOM 670 C C . LEU A 1 87 ? -4.347 -6.063 -3.206 1.00 70.25 87 LEU A C 1
ATOM 672 O O . LEU A 1 87 ? -4.840 -4.988 -2.867 1.00 70.25 87 LEU A O 1
ATOM 676 N N . ALA A 1 88 ? -4.163 -6.378 -4.485 1.00 69.75 88 ALA A N 1
ATOM 677 C CA . ALA A 1 88 ? -4.745 -5.608 -5.572 1.00 69.75 88 ALA A CA 1
ATOM 678 C C . ALA A 1 88 ? -6.271 -5.803 -5.615 1.00 69.75 88 ALA A C 1
ATOM 680 O O . ALA A 1 88 ? -6.837 -6.705 -4.995 1.00 69.75 88 ALA A O 1
ATOM 681 N N . ARG A 1 89 ? -6.962 -4.960 -6.391 1.00 69.44 89 ARG A N 1
ATOM 682 C CA . ARG A 1 89 ? -8.431 -4.993 -6.515 1.00 69.44 89 ARG A CA 1
ATOM 683 C C . ARG A 1 89 ? -8.971 -6.334 -7.029 1.00 69.44 89 ARG A C 1
ATOM 685 O O . ARG A 1 89 ? -10.121 -6.663 -6.766 1.00 69.44 89 ARG A O 1
ATOM 692 N N . ASP A 1 90 ? -8.156 -7.079 -7.770 1.00 73.25 90 ASP A N 1
ATOM 693 C CA . ASP A 1 90 ? -8.464 -8.412 -8.296 1.00 73.25 90 ASP A CA 1
ATOM 694 C C . ASP A 1 90 ? -8.121 -9.554 -7.316 1.00 73.25 90 ASP A C 1
ATOM 696 O O . ASP A 1 90 ? -8.310 -10.723 -7.644 1.00 73.25 90 ASP A O 1
ATOM 700 N N . GLY A 1 91 ? -7.636 -9.229 -6.113 1.00 67.44 91 GLY A N 1
ATOM 701 C CA . GLY A 1 91 ? -7.225 -10.191 -5.093 1.00 67.44 91 GLY A CA 1
ATOM 702 C C . GLY A 1 91 ? -5.814 -10.752 -5.287 1.00 67.44 91 GLY A C 1
ATOM 703 O O . GLY A 1 91 ? -5.389 -11.585 -4.487 1.00 67.44 91 GLY A O 1
ATOM 704 N N . SER A 1 92 ? -5.071 -10.318 -6.313 1.00 70.81 92 SER A N 1
ATOM 705 C CA . SER A 1 92 ? -3.674 -10.719 -6.487 1.00 70.81 92 SER A CA 1
ATOM 706 C C . SER A 1 92 ? -2.769 -10.056 -5.443 1.00 70.81 92 SER A C 1
ATOM 708 O O . SER A 1 92 ? -3.022 -8.935 -4.996 1.00 70.81 92 SER A O 1
ATOM 710 N N . ASN A 1 93 ? -1.710 -10.757 -5.021 1.00 68.38 93 ASN A N 1
ATOM 711 C CA . ASN A 1 93 ? -0.746 -10.183 -4.087 1.00 68.38 93 ASN A CA 1
ATOM 712 C C . ASN A 1 93 ? 0.050 -9.084 -4.805 1.00 68.38 93 ASN A C 1
ATOM 714 O O . ASN A 1 93 ? 0.767 -9.351 -5.772 1.00 68.38 93 ASN A O 1
ATOM 718 N N . PHE A 1 94 ? -0.129 -7.848 -4.350 1.00 74.50 94 PHE A N 1
ATOM 719 C CA . PHE A 1 94 ? 0.507 -6.662 -4.914 1.00 74.50 94 PHE A CA 1
ATOM 720 C C . PHE A 1 94 ? 1.860 -6.392 -4.242 1.00 74.50 94 PHE A C 1
ATOM 722 O O . PHE A 1 94 ? 2.687 -5.655 -4.773 1.00 74.50 94 PHE A O 1
ATOM 729 N N . PHE A 1 95 ? 2.102 -7.002 -3.081 1.00 75.75 95 PHE A N 1
ATOM 730 C CA . PHE A 1 95 ? 3.341 -6.896 -2.324 1.00 75.75 95 PHE A CA 1
ATOM 731 C C . PHE A 1 95 ? 4.461 -7.734 -2.950 1.00 75.75 95 PHE A C 1
ATOM 733 O O . PHE A 1 95 ? 4.272 -8.910 -3.260 1.00 75.75 95 PHE A O 1
ATOM 740 N N . GLN A 1 96 ? 5.639 -7.128 -3.109 1.00 78.94 96 GLN A N 1
ATOM 741 C CA . GLN A 1 96 ? 6.799 -7.771 -3.730 1.00 78.94 96 GLN A CA 1
ATOM 742 C C . GLN A 1 96 ? 7.914 -8.033 -2.727 1.00 78.94 96 GLN A C 1
ATOM 744 O O . GLN A 1 96 ? 8.441 -9.142 -2.670 1.00 78.94 96 GLN A O 1
ATOM 749 N N . PHE A 1 97 ? 8.287 -7.031 -1.932 1.00 78.44 97 PHE A N 1
ATOM 750 C CA . PHE A 1 97 ? 9.358 -7.186 -0.956 1.00 78.44 97 PHE A CA 1
ATOM 751 C C . PHE A 1 97 ? 9.231 -6.209 0.209 1.00 78.44 97 PHE A C 1
ATOM 753 O O . PHE A 1 97 ? 8.687 -5.113 0.088 1.00 78.44 97 PHE A O 1
ATOM 760 N N . ASN A 1 98 ? 9.818 -6.616 1.329 1.00 82.12 98 ASN A N 1
ATOM 761 C CA . ASN A 1 98 ? 10.052 -5.807 2.512 1.00 82.12 98 ASN A CA 1
ATOM 762 C C . ASN A 1 98 ? 11.511 -6.023 2.922 1.00 82.12 98 ASN A C 1
ATOM 764 O O . ASN A 1 98 ? 11.929 -7.157 3.160 1.00 82.12 98 ASN A O 1
ATOM 768 N N . PHE A 1 99 ? 12.284 -4.944 2.941 1.00 80.75 99 PHE A N 1
ATOM 769 C CA . PHE A 1 99 ? 13.706 -4.968 3.237 1.00 80.75 99 PHE A CA 1
ATOM 770 C C . PHE A 1 99 ? 14.034 -3.945 4.320 1.00 80.75 99 PHE A C 1
ATOM 772 O O . PHE A 1 99 ? 13.758 -2.759 4.162 1.00 80.75 99 PHE A O 1
ATOM 779 N N . THR A 1 100 ? 14.654 -4.397 5.405 1.00 83.94 100 THR A N 1
ATOM 780 C CA . THR A 1 100 ? 15.102 -3.543 6.511 1.00 83.94 100 THR A CA 1
ATOM 781 C C . THR A 1 100 ? 16.621 -3.434 6.487 1.00 83.94 100 THR A C 1
ATOM 783 O O . THR A 1 100 ? 17.313 -4.443 6.342 1.00 83.94 100 THR A O 1
ATOM 786 N N . PHE A 1 101 ? 17.147 -2.223 6.644 1.00 79.00 101 PHE A N 1
ATOM 787 C CA . PHE A 1 101 ? 18.579 -1.937 6.618 1.00 79.00 101 PHE A CA 1
ATOM 788 C C . PHE A 1 101 ? 18.951 -0.893 7.681 1.00 79.00 101 PHE A C 1
ATOM 790 O O . PHE A 1 101 ? 18.113 -0.092 8.077 1.00 79.00 101 PHE A O 1
ATOM 797 N N . PRO A 1 102 ? 20.191 -0.900 8.195 1.00 81.88 102 PRO A N 1
ATOM 798 C CA . PRO A 1 102 ? 20.626 0.104 9.161 1.00 81.88 102 PRO A CA 1
ATOM 799 C C . PRO A 1 102 ? 20.756 1.484 8.494 1.00 81.88 102 PRO A C 1
ATOM 801 O O . PRO A 1 102 ? 21.511 1.635 7.533 1.00 81.88 102 PRO A O 1
ATOM 804 N N . GLY A 1 103 ? 20.027 2.470 9.017 1.00 78.19 103 GLY A N 1
ATOM 805 C CA . GLY A 1 103 ? 20.105 3.887 8.659 1.00 78.19 103 GLY A CA 1
ATOM 806 C C . GLY A 1 103 ? 20.915 4.710 9.668 1.00 78.19 103 GLY A C 1
ATOM 807 O O . GLY A 1 103 ? 21.489 4.179 10.620 1.00 78.19 103 GLY A O 1
ATOM 808 N N . GLU A 1 104 ? 20.969 6.032 9.475 1.00 75.25 104 GLU A N 1
ATOM 809 C CA . GLU A 1 104 ? 21.752 6.939 10.337 1.00 75.25 104 GLU A CA 1
ATOM 810 C C . GLU A 1 104 ? 21.203 7.039 11.771 1.00 75.25 104 GLU A C 1
ATOM 812 O O . GLU A 1 104 ? 21.969 7.223 12.717 1.00 75.25 104 GLU A O 1
ATOM 817 N N . THR A 1 105 ? 19.885 6.910 11.944 1.00 74.44 105 THR A N 1
ATOM 818 C CA . THR A 1 105 ? 19.198 7.082 13.237 1.00 74.44 105 THR A CA 1
ATOM 819 C C . THR A 1 105 ? 18.575 5.802 13.788 1.00 74.44 105 THR A C 1
ATOM 821 O O . THR A 1 105 ? 18.044 5.820 14.898 1.00 74.44 105 THR A O 1
ATOM 824 N N . GLY A 1 106 ? 18.614 4.695 13.043 1.00 80.19 106 GLY A N 1
ATOM 825 C CA . GLY A 1 106 ? 17.886 3.481 13.403 1.00 80.19 106 GLY A CA 1
ATOM 826 C C . GLY A 1 106 ? 17.875 2.421 12.306 1.00 80.19 106 GLY A C 1
ATOM 827 O O . GLY A 1 106 ? 18.831 2.285 11.546 1.00 80.19 106 GLY A O 1
ATOM 828 N N . LEU A 1 107 ? 16.805 1.629 12.272 1.00 79.50 107 LEU A N 1
ATOM 829 C CA . LEU A 1 107 ? 16.541 0.676 11.200 1.00 79.50 107 LEU A CA 1
ATOM 830 C C . LEU A 1 107 ? 15.563 1.308 10.219 1.00 79.50 107 LEU A C 1
ATOM 832 O O . LEU A 1 107 ? 14.402 1.506 10.556 1.00 79.50 107 LEU A O 1
ATOM 836 N N . ASP A 1 108 ? 16.034 1.544 9.007 1.00 83.19 108 ASP A N 1
ATOM 837 C CA . ASP A 1 108 ? 15.223 2.024 7.906 1.00 83.19 108 ASP A CA 1
ATOM 838 C C . ASP A 1 108 ? 14.597 0.838 7.177 1.00 83.19 108 ASP A C 1
ATOM 840 O O . ASP A 1 108 ? 15.125 -0.282 7.150 1.00 83.19 108 ASP A O 1
ATOM 844 N N . ARG A 1 109 ? 13.462 1.085 6.532 1.00 82.62 109 ARG A N 1
ATOM 845 C CA . ARG A 1 109 ? 12.706 0.043 5.852 1.00 82.62 109 ARG A CA 1
ATOM 846 C C . ARG A 1 109 ? 12.260 0.480 4.464 1.00 82.62 109 ARG A C 1
ATOM 848 O O . ARG A 1 109 ? 11.719 1.563 4.276 1.00 82.62 109 ARG A O 1
ATOM 855 N N . LEU A 1 110 ? 12.454 -0.399 3.486 1.00 84.75 110 LEU A N 1
ATOM 856 C CA . LEU A 1 110 ? 11.933 -0.279 2.130 1.00 84.75 110 LEU A CA 1
ATOM 857 C C . LEU A 1 110 ? 10.844 -1.315 1.913 1.00 84.75 110 LEU A C 1
ATOM 859 O O . LEU A 1 110 ? 11.058 -2.510 2.124 1.00 84.75 110 LEU A O 1
ATOM 863 N N . ILE A 1 111 ? 9.692 -0.862 1.438 1.00 85.00 111 ILE A N 1
ATOM 864 C CA . ILE A 1 111 ? 8.613 -1.744 1.011 1.00 85.00 111 ILE A CA 1
ATOM 865 C C . ILE A 1 111 ? 8.339 -1.494 -0.463 1.00 85.00 111 ILE A C 1
ATOM 867 O O . ILE A 1 111 ? 8.184 -0.349 -0.883 1.00 85.00 111 ILE A O 1
ATOM 871 N N . GLY A 1 112 ? 8.304 -2.570 -1.243 1.00 86.25 112 GLY A N 1
ATOM 872 C CA . GLY A 1 112 ? 8.018 -2.539 -2.667 1.00 86.25 112 GLY A CA 1
ATOM 873 C C . GLY A 1 112 ? 6.727 -3.272 -2.991 1.00 86.25 112 GLY A C 1
ATOM 874 O O . GLY A 1 112 ? 6.536 -4.425 -2.596 1.00 86.25 112 GLY A O 1
ATOM 875 N N . TRP A 1 113 ? 5.882 -2.627 -3.785 1.00 85.88 113 TRP A N 1
ATOM 876 C CA . TRP A 1 113 ? 4.705 -3.230 -4.394 1.00 85.88 113 TRP A CA 1
ATOM 877 C C . TRP A 1 113 ? 4.779 -3.124 -5.907 1.00 85.88 113 TRP A C 1
ATOM 879 O O . TRP A 1 113 ? 5.357 -2.189 -6.452 1.00 85.88 113 TRP A O 1
ATOM 889 N N . GLY A 1 114 ? 4.135 -4.051 -6.594 1.00 86.44 114 GLY A N 1
ATOM 890 C CA . GLY A 1 114 ? 3.950 -3.980 -8.028 1.00 86.44 114 GLY A CA 1
ATOM 891 C C . GLY A 1 114 ? 2.985 -5.051 -8.497 1.00 86.44 114 GLY A C 1
ATOM 892 O O . GLY A 1 114 ? 2.933 -6.160 -7.960 1.00 86.44 114 GLY A O 1
ATOM 893 N N . HIS A 1 115 ? 2.200 -4.705 -9.510 1.00 81.81 115 HIS A N 1
ATOM 894 C CA . HIS A 1 115 ? 1.237 -5.636 -10.069 1.00 81.81 115 HIS A CA 1
ATOM 895 C C . HIS A 1 115 ? 1.986 -6.755 -10.805 1.00 81.81 115 HIS A C 1
ATOM 897 O O . HIS A 1 115 ? 2.803 -6.434 -11.674 1.00 81.81 115 HIS A O 1
ATOM 903 N N . PRO A 1 116 ? 1.688 -8.047 -10.580 1.00 78.06 116 PRO A N 1
ATOM 904 C CA . PRO A 1 116 ? 2.355 -9.139 -11.298 1.00 78.06 116 PRO A CA 1
ATOM 905 C C . PRO A 1 116 ? 2.260 -8.984 -12.826 1.00 78.06 116 PRO A C 1
ATOM 907 O O . PRO A 1 116 ? 3.234 -9.165 -13.556 1.00 78.06 116 PRO A O 1
ATOM 910 N N . ALA A 1 117 ? 1.096 -8.537 -13.310 1.00 81.06 117 ALA A N 1
ATOM 911 C CA . ALA A 1 117 ? 0.874 -8.247 -14.728 1.00 81.06 117 ALA A CA 1
ATOM 912 C C . ALA A 1 117 ? 1.615 -7.006 -15.263 1.00 81.06 117 ALA A C 1
ATOM 914 O O . ALA A 1 117 ? 1.548 -6.765 -16.455 1.00 81.06 117 ALA A O 1
ATOM 915 N N . LEU A 1 118 ? 2.307 -6.217 -14.442 1.00 86.38 118 LEU A N 1
ATOM 916 C CA . LEU A 1 118 ? 3.085 -5.055 -14.896 1.00 86.38 118 LEU A CA 1
ATOM 917 C C . LEU A 1 118 ? 4.581 -5.238 -14.643 1.00 86.38 118 LEU A C 1
ATOM 919 O O . LEU A 1 118 ? 5.392 -4.837 -15.467 1.00 86.38 118 LEU A O 1
ATOM 923 N N . ILE A 1 119 ? 4.960 -5.921 -13.561 1.00 86.56 119 ILE A N 1
ATOM 924 C CA . ILE A 1 119 ? 6.364 -6.209 -13.240 1.00 86.56 119 ILE A CA 1
ATOM 925 C C . ILE A 1 119 ? 7.059 -6.967 -14.371 1.00 86.56 119 ILE A C 1
ATOM 927 O O . ILE A 1 119 ? 8.230 -6.713 -14.638 1.00 86.56 119 ILE A O 1
ATOM 931 N N . HIS A 1 120 ? 6.356 -7.851 -15.087 1.00 86.06 120 HIS A N 1
ATOM 932 C CA . HIS A 1 120 ? 6.956 -8.572 -16.211 1.00 86.06 120 HIS A CA 1
ATOM 933 C C . HIS A 1 120 ? 7.442 -7.636 -17.334 1.00 86.06 120 HIS A C 1
ATOM 935 O O . HIS A 1 120 ? 8.370 -7.999 -18.052 1.00 86.06 120 HIS A O 1
ATOM 941 N N . LEU A 1 121 ? 6.895 -6.419 -17.461 1.00 88.69 121 LEU A N 1
ATOM 942 C CA . LEU A 1 121 ? 7.379 -5.429 -18.428 1.00 88.69 121 LEU A CA 1
ATOM 943 C C . LE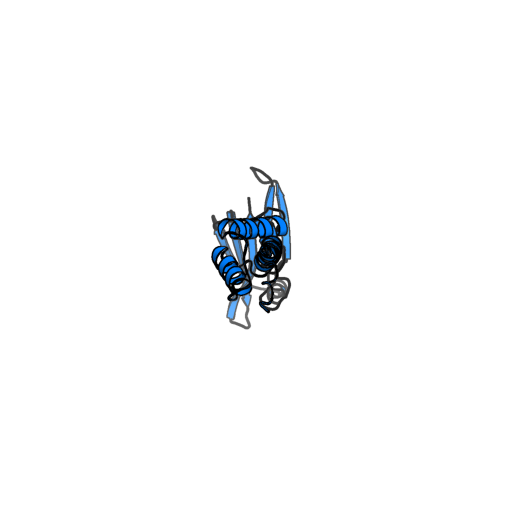U A 1 121 ? 8.829 -5.019 -18.142 1.00 88.69 121 LEU A C 1
ATOM 945 O O . LEU A 1 121 ? 9.559 -4.706 -19.074 1.00 88.69 121 LEU A O 1
ATOM 949 N N . LEU A 1 122 ? 9.281 -5.086 -16.883 1.00 87.31 122 LEU A N 1
ATOM 950 C CA . LEU A 1 122 ? 10.678 -4.826 -16.510 1.00 87.31 122 LEU A CA 1
ATOM 951 C C . LEU A 1 122 ? 11.648 -5.894 -17.035 1.00 87.31 122 LEU A C 1
ATOM 953 O O . LEU A 1 122 ? 12.852 -5.663 -17.047 1.00 87.31 122 LEU A O 1
ATOM 957 N N . THR A 1 123 ? 11.141 -7.057 -17.453 1.00 88.06 123 THR A N 1
ATOM 958 C CA . THR A 1 123 ? 11.957 -8.174 -17.958 1.00 88.06 123 THR A CA 1
ATOM 959 C C . THR A 1 123 ? 12.176 -8.121 -19.470 1.00 88.06 123 THR A C 1
ATOM 961 O O . THR A 1 123 ? 12.925 -8.933 -20.005 1.00 88.06 123 THR A O 1
ATOM 964 N N . TYR A 1 124 ? 11.524 -7.190 -20.172 1.00 88.44 124 TYR A N 1
ATOM 965 C CA . TYR A 1 124 ? 11.672 -7.043 -21.617 1.00 88.44 124 TYR A CA 1
ATOM 966 C C . TYR A 1 124 ? 12.974 -6.327 -21.979 1.00 88.44 124 TYR A C 1
ATOM 968 O O . TYR A 1 124 ? 13.403 -5.384 -21.314 1.00 88.44 124 TYR A O 1
ATOM 976 N N . ASP A 1 125 ? 13.569 -6.735 -23.098 1.00 85.69 125 ASP A N 1
ATOM 977 C CA . ASP A 1 125 ? 14.762 -6.086 -23.625 1.00 85.69 125 ASP A CA 1
ATOM 978 C C . ASP A 1 125 ? 14.452 -4.680 -24.153 1.00 85.69 125 ASP A C 1
ATOM 980 O O . ASP A 1 125 ? 13.433 -4.436 -24.808 1.00 85.69 125 ASP A O 1
ATOM 984 N N . ASN A 1 126 ? 15.395 -3.756 -23.945 1.00 88.31 126 ASN A N 1
ATOM 985 C CA . ASN A 1 126 ? 15.335 -2.384 -24.461 1.00 88.31 126 ASN A CA 1
ATOM 986 C C . ASN A 1 126 ? 14.051 -1.631 -24.067 1.00 88.31 126 ASN A C 1
ATOM 988 O O . ASN A 1 126 ? 13.398 -0.986 -24.903 1.00 88.31 126 ASN A O 1
ATOM 992 N N . VAL A 1 127 ? 13.696 -1.714 -22.786 1.00 89.62 127 VAL A N 1
ATOM 993 C CA . VAL A 1 127 ? 12.632 -0.909 -22.183 1.00 89.62 127 VAL A CA 1
ATOM 994 C C . VAL A 1 127 ? 13.136 0.470 -21.777 1.00 89.62 127 VAL A C 1
ATOM 996 O O . VAL A 1 127 ? 14.257 0.634 -21.299 1.00 89.62 127 VAL A O 1
ATOM 999 N N . SER A 1 128 ? 12.289 1.481 -21.961 1.00 92.75 128 SER A N 1
ATOM 1000 C CA . SER A 1 128 ? 12.534 2.820 -21.427 1.00 92.75 128 SER A CA 1
ATOM 1001 C C . SER A 1 128 ? 11.905 2.920 -20.045 1.00 92.75 128 SER A C 1
ATOM 1003 O O . SER A 1 128 ? 10.708 2.675 -19.889 1.00 92.75 128 SER A O 1
ATOM 1005 N N . LEU A 1 129 ? 12.720 3.275 -19.056 1.00 93.00 129 LEU A N 1
ATOM 1006 C CA . LEU A 1 129 ? 12.289 3.461 -17.678 1.00 93.00 129 LEU A CA 1
ATOM 1007 C C . LEU A 1 129 ? 12.175 4.946 -17.360 1.00 93.00 129 LEU A C 1
ATOM 1009 O O . LEU A 1 129 ? 13.002 5.751 -17.789 1.00 93.00 129 LEU A O 1
ATOM 1013 N N . PHE A 1 130 ? 11.175 5.285 -16.561 1.00 93.25 130 PHE A N 1
ATOM 1014 C CA . PHE A 1 130 ? 11.046 6.586 -15.933 1.00 93.25 130 PHE A CA 1
ATOM 1015 C C . PHE A 1 130 ? 10.904 6.387 -14.425 1.00 93.25 130 PHE A C 1
ATOM 1017 O O . PHE A 1 130 ? 10.124 5.548 -13.975 1.00 93.25 130 PHE A O 1
ATOM 1024 N N . LEU A 1 131 ? 11.693 7.132 -13.655 1.00 92.25 131 LEU A N 1
ATOM 1025 C CA . LEU A 1 131 ? 11.683 7.090 -12.198 1.00 92.25 131 LEU A CA 1
ATOM 1026 C C . LEU A 1 131 ? 11.131 8.414 -11.690 1.00 92.25 131 LEU A C 1
ATOM 1028 O O . LEU A 1 131 ? 11.742 9.458 -11.912 1.00 92.25 131 LEU A O 1
ATOM 1032 N N . ASP A 1 132 ? 9.999 8.353 -11.001 1.00 90.69 132 ASP A N 1
ATOM 1033 C CA . ASP A 1 132 ? 9.469 9.490 -10.259 1.00 90.69 132 ASP A CA 1
ATOM 1034 C C . ASP A 1 132 ? 9.762 9.291 -8.775 1.00 90.69 132 ASP A C 1
ATOM 1036 O O . ASP A 1 132 ? 9.332 8.304 -8.181 1.00 90.69 132 ASP A O 1
ATOM 1040 N N . ALA A 1 133 ? 10.536 10.197 -8.185 1.00 88.94 133 ALA A N 1
ATOM 1041 C CA . ALA A 1 133 ? 10.932 10.133 -6.787 1.00 88.94 133 ALA A CA 1
ATOM 1042 C C . ALA A 1 133 ? 10.420 11.373 -6.052 1.00 88.94 133 ALA A C 1
ATOM 1044 O O . ALA A 1 133 ? 10.938 12.477 -6.220 1.00 88.94 133 ALA A O 1
ATOM 1045 N N . THR A 1 134 ? 9.426 11.173 -5.192 1.00 87.88 134 THR A N 1
ATOM 1046 C CA . THR A 1 134 ? 8.872 12.216 -4.331 1.00 87.88 134 THR A CA 1
ATOM 1047 C C . THR A 1 134 ? 9.432 12.069 -2.920 1.00 87.88 134 THR A C 1
ATOM 1049 O O . THR A 1 134 ? 9.152 11.098 -2.214 1.00 87.88 134 THR A O 1
ATOM 1052 N N . PHE A 1 135 ? 10.226 13.048 -2.492 1.00 83.12 135 PHE A N 1
ATOM 1053 C CA . PHE A 1 135 ? 10.735 13.137 -1.122 1.00 83.12 135 PHE A CA 1
ATOM 1054 C C . PHE A 1 135 ? 9.700 13.782 -0.195 1.00 83.12 135 PHE A C 1
ATOM 1056 O O . PHE A 1 135 ? 8.939 14.650 -0.621 1.00 83.12 135 PHE A O 1
ATOM 1063 N N . ARG A 1 136 ? 9.713 13.403 1.090 1.00 77.81 136 ARG A N 1
ATOM 1064 C CA . ARG A 1 136 ? 8.771 13.870 2.128 1.00 77.81 136 ARG A CA 1
ATOM 1065 C C . ARG A 1 136 ? 7.309 13.540 1.804 1.00 77.81 136 ARG A C 1
ATOM 1067 O O . ARG A 1 136 ? 6.416 14.369 1.977 1.00 77.81 136 ARG A O 1
ATOM 1074 N N . CYS A 1 137 ? 7.066 12.325 1.325 1.00 71.31 137 CYS A N 1
ATOM 1075 C CA . CYS A 1 137 ? 5.731 11.838 0.996 1.00 71.31 137 CYS A CA 1
ATOM 1076 C C . CYS A 1 137 ? 4.996 11.407 2.275 1.00 71.31 137 CYS A C 1
ATOM 1078 O O . CYS A 1 137 ? 4.955 10.227 2.579 1.00 71.31 137 CYS A O 1
ATOM 1080 N N . VAL A 1 138 ? 4.457 12.357 3.049 1.00 61.34 138 VAL A N 1
ATOM 1081 C CA . VAL A 1 138 ? 3.807 12.113 4.356 1.00 61.34 138 VAL A CA 1
A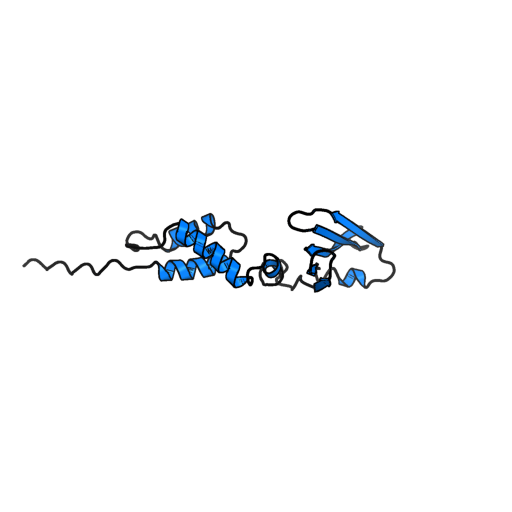TOM 1082 C C . VAL A 1 138 ? 2.803 10.946 4.268 1.00 61.34 138 VAL A C 1
ATOM 1084 O O . VAL A 1 138 ? 1.870 11.045 3.468 1.00 61.34 138 VAL A O 1
ATOM 1087 N N . PRO A 1 139 ? 2.934 9.859 5.060 1.00 65.50 139 PRO A N 1
ATOM 1088 C CA . PRO A 1 139 ? 3.774 9.662 6.257 1.00 65.50 139 PRO A CA 1
ATOM 1089 C C . PRO A 1 139 ? 5.199 9.100 6.029 1.00 65.50 139 PRO A C 1
ATOM 1091 O O . PRO A 1 139 ? 5.916 8.865 6.994 1.00 65.50 139 PRO A O 1
ATOM 1094 N N . PHE A 1 140 ? 5.617 8.877 4.787 1.00 76.56 140 PHE A N 1
ATOM 1095 C CA . PHE A 1 140 ? 6.875 8.237 4.386 1.00 76.56 140 PHE A CA 1
ATOM 1096 C C . PHE A 1 140 ? 8.008 9.238 4.103 1.00 76.56 140 PHE A C 1
ATOM 1098 O O . PHE A 1 140 ? 7.783 10.402 3.749 1.00 76.56 140 PHE A O 1
ATOM 1105 N N . TYR A 1 141 ? 9.256 8.771 4.201 1.00 80.50 141 TYR A N 1
ATOM 1106 C CA . TYR A 1 141 ? 10.432 9.589 3.896 1.00 80.50 141 TYR A CA 1
ATOM 1107 C C . TYR A 1 141 ? 10.585 9.828 2.395 1.00 80.50 141 TYR A C 1
ATOM 1109 O O . TYR A 1 141 ? 10.806 10.961 1.955 1.00 80.50 141 TYR A O 1
ATOM 1117 N N . GLN A 1 142 ? 10.404 8.775 1.599 1.00 85.75 142 GLN A N 1
ATOM 1118 C CA . GLN A 1 142 ? 10.498 8.834 0.147 1.00 85.75 142 GLN A CA 1
ATOM 1119 C C . GLN A 1 142 ? 9.523 7.849 -0.499 1.00 85.75 142 GLN A C 1
ATOM 1121 O O . GLN A 1 142 ? 9.348 6.729 -0.025 1.00 85.75 142 GLN A O 1
ATOM 1126 N N . CYS A 1 143 ? 8.912 8.270 -1.604 1.00 88.25 143 CYS A N 1
ATOM 1127 C CA . CYS A 1 143 ? 8.144 7.417 -2.501 1.00 88.25 143 CYS A CA 1
ATOM 1128 C C . CYS A 1 143 ? 8.808 7.422 -3.877 1.00 88.25 143 CYS A C 1
ATOM 1130 O O . CYS A 1 143 ? 9.048 8.491 -4.438 1.00 88.25 143 CYS A O 1
ATOM 1132 N N . ILE A 1 144 ? 9.122 6.242 -4.404 1.00 90.25 144 ILE A N 1
ATOM 1133 C CA . ILE A 1 144 ? 9.699 6.059 -5.735 1.00 90.25 144 ILE A CA 1
ATOM 1134 C C . ILE A 1 144 ? 8.729 5.224 -6.564 1.00 90.25 144 ILE A C 1
ATOM 1136 O O . ILE A 1 144 ? 8.401 4.100 -6.194 1.00 90.25 144 ILE A O 1
ATOM 1140 N N . VAL A 1 145 ? 8.304 5.747 -7.708 1.00 91.06 145 VAL A N 1
ATOM 1141 C CA . VAL A 1 145 ? 7.489 5.025 -8.684 1.00 91.06 145 VAL A CA 1
ATOM 1142 C C . VAL A 1 145 ? 8.343 4.735 -9.913 1.00 91.06 145 VAL A C 1
ATOM 1144 O O . VAL A 1 145 ? 8.819 5.642 -10.596 1.00 91.06 145 VAL A O 1
ATOM 1147 N N . VAL A 1 146 ? 8.528 3.448 -10.199 1.00 92.31 146 VAL A N 1
ATOM 1148 C CA . VAL A 1 146 ? 9.198 2.948 -11.399 1.00 92.31 146 VAL A CA 1
ATOM 1149 C C . VAL A 1 146 ? 8.151 2.721 -12.476 1.00 92.31 146 VAL A C 1
ATOM 1151 O O . VAL A 1 146 ? 7.282 1.854 -12.346 1.00 92.31 146 VAL A O 1
ATOM 1154 N N . MET A 1 147 ? 8.245 3.481 -13.560 1.00 94.62 147 MET A N 1
ATOM 1155 C CA . MET A 1 147 ? 7.364 3.365 -14.713 1.00 94.62 147 MET A CA 1
ATOM 1156 C C . MET A 1 147 ? 8.114 2.802 -15.916 1.00 94.62 147 MET A C 1
ATOM 1158 O O . MET A 1 147 ? 9.254 3.180 -16.186 1.00 94.62 147 MET A O 1
ATOM 1162 N N . VAL A 1 148 ? 7.448 1.936 -16.674 1.00 94.94 148 VAL A N 1
ATOM 1163 C CA . VAL A 1 148 ? 7.959 1.379 -17.931 1.00 94.94 148 VAL A CA 1
ATOM 1164 C C . VAL A 1 148 ? 7.158 1.963 -19.082 1.00 94.94 148 VAL A C 1
ATOM 1166 O O . VAL A 1 148 ? 5.932 2.033 -19.004 1.00 94.94 148 VAL A O 1
ATOM 1169 N N . TYR A 1 149 ? 7.831 2.372 -20.157 1.00 93.50 149 TYR A N 1
ATOM 1170 C CA . TYR A 1 149 ? 7.147 2.716 -21.399 1.00 93.50 149 TYR A CA 1
ATOM 1171 C C . TYR A 1 149 ? 6.628 1.447 -22.079 1.00 93.50 149 TYR A C 1
ATOM 1173 O O . TYR A 1 149 ? 7.398 0.691 -22.681 1.00 93.50 149 TYR A O 1
ATOM 1181 N N . ASP A 1 150 ? 5.320 1.220 -22.001 1.00 90.56 150 ASP A N 1
ATOM 1182 C CA . ASP A 1 150 ? 4.674 0.128 -22.712 1.00 90.56 150 ASP A CA 1
ATOM 1183 C C . ASP A 1 150 ? 4.384 0.549 -24.158 1.00 90.56 150 ASP A C 1
ATOM 1185 O O . ASP A 1 150 ? 3.631 1.484 -24.436 1.00 90.56 150 ASP A O 1
ATOM 1189 N N . ARG A 1 151 ? 4.978 -0.173 -25.111 1.00 87.50 151 ARG A N 1
ATOM 1190 C CA . ARG A 1 151 ? 4.804 0.097 -26.545 1.00 87.50 151 ARG A CA 1
ATOM 1191 C C . ARG A 1 151 ? 3.385 -0.207 -27.023 1.00 87.50 151 ARG A C 1
ATOM 1193 O O . ARG A 1 151 ? 2.954 0.399 -28.004 1.00 87.50 151 ARG A O 1
ATOM 1200 N N . GLY A 1 152 ? 2.680 -1.128 -26.359 1.00 87.31 152 GLY A N 1
ATOM 1201 C CA . GLY A 1 152 ? 1.307 -1.493 -26.704 1.00 87.31 152 GLY A CA 1
ATOM 1202 C C . GLY A 1 152 ? 0.336 -0.343 -26.447 1.00 87.31 152 GLY A C 1
ATOM 1203 O O . GLY A 1 152 ? -0.384 0.081 -27.350 1.00 87.31 152 GLY A O 1
ATOM 1204 N N . SER A 1 153 ? 0.370 0.206 -25.234 1.00 87.44 153 SER A N 1
ATOM 1205 C CA . SER A 1 153 ? -0.455 1.349 -24.816 1.00 87.44 153 SER A CA 1
ATOM 1206 C C . SER A 1 153 ? 0.132 2.720 -25.175 1.00 87.44 153 SER A C 1
ATOM 1208 O O . SER A 1 153 ? -0.584 3.720 -25.139 1.00 87.44 153 SER A O 1
ATOM 1210 N N . ARG A 1 154 ? 1.410 2.777 -25.580 1.00 91.38 154 ARG A N 1
ATOM 1211 C CA . ARG A 1 154 ? 2.169 3.999 -25.910 1.00 91.38 154 ARG A CA 1
ATOM 1212 C C . ARG A 1 154 ? 2.272 4.997 -24.754 1.00 91.38 154 ARG A C 1
ATOM 1214 O O . ARG A 1 154 ? 2.401 6.199 -24.996 1.00 91.38 154 ARG A O 1
ATOM 1221 N N . CYS A 1 155 ? 2.248 4.523 -23.514 1.00 92.00 155 CYS A N 1
ATOM 1222 C CA . CYS A 1 155 ? 2.369 5.359 -22.325 1.00 92.00 155 CYS A CA 1
ATOM 1223 C C . CYS A 1 155 ? 3.314 4.748 -21.283 1.00 92.00 155 CYS A C 1
ATOM 1225 O O . CYS A 1 155 ? 3.710 3.586 -21.370 1.00 92.00 155 CYS A O 1
ATOM 1227 N N . TYR A 1 156 ? 3.702 5.566 -20.305 1.00 92.25 156 TYR A N 1
ATOM 1228 C CA . TYR A 1 156 ? 4.417 5.094 -19.126 1.00 92.25 156 TYR A CA 1
ATOM 1229 C C . TYR A 1 156 ? 3.423 4.496 -18.135 1.00 92.25 156 TYR A C 1
ATOM 1231 O O . TYR A 1 156 ? 2.475 5.165 -17.724 1.00 92.25 156 TYR A O 1
ATOM 1239 N N . VAL A 1 157 ? 3.655 3.243 -17.755 1.00 91.44 157 VAL A N 1
ATOM 1240 C CA . VAL A 1 157 ? 2.807 2.501 -16.823 1.00 91.44 157 VAL A CA 1
ATOM 1241 C C . VAL A 1 157 ? 3.584 2.255 -15.527 1.00 91.44 157 VAL A C 1
ATOM 1243 O O . VAL A 1 157 ? 4.703 1.734 -15.594 1.00 91.44 157 VAL A O 1
ATOM 1246 N N . PRO A 1 158 ? 3.038 2.609 -14.347 1.00 91.44 158 PRO A N 1
ATOM 1247 C CA . PRO A 1 158 ? 3.696 2.359 -13.069 1.00 91.44 158 PRO A CA 1
ATOM 1248 C C . PRO A 1 158 ? 3.746 0.857 -12.797 1.00 91.44 158 PRO A C 1
ATOM 1250 O O . PRO A 1 158 ? 2.717 0.206 -12.629 1.00 91.44 158 PRO A O 1
ATOM 1253 N N . CYS A 1 159 ? 4.953 0.302 -12.780 1.00 90.38 159 CYS A N 1
ATOM 1254 C CA . CYS A 1 159 ? 5.174 -1.130 -12.602 1.00 90.38 159 CYS A CA 1
ATOM 1255 C C . CYS A 1 159 ? 5.495 -1.477 -11.150 1.00 90.38 159 CYS A C 1
ATOM 1257 O O . CYS A 1 159 ? 5.041 -2.511 -10.661 1.00 90.38 159 CYS A O 1
ATOM 1259 N N . VAL A 1 160 ? 6.262 -0.619 -10.471 1.00 90.44 160 VAL A N 1
ATOM 1260 C C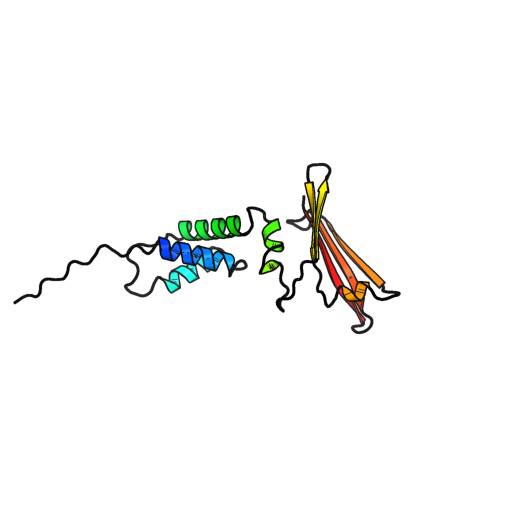A . VAL A 1 160 ? 6.678 -0.820 -9.079 1.00 90.44 160 VAL A CA 1
ATOM 1261 C C . VAL A 1 160 ? 6.597 0.500 -8.321 1.00 90.44 160 VAL A C 1
ATOM 1263 O O . VAL A 1 160 ? 7.087 1.519 -8.802 1.00 90.44 160 VAL A O 1
ATOM 1266 N N . THR A 1 161 ? 6.024 0.468 -7.124 1.00 88.81 161 THR A N 1
ATOM 1267 C CA . THR A 1 161 ? 6.053 1.565 -6.152 1.00 88.81 161 THR A CA 1
ATOM 1268 C C . THR A 1 161 ? 6.879 1.124 -4.954 1.00 88.81 161 THR A C 1
ATOM 1270 O O . THR A 1 161 ? 6.644 0.050 -4.406 1.00 88.81 161 THR A O 1
ATOM 1273 N N . ILE A 1 162 ? 7.838 1.947 -4.546 1.00 88.56 162 ILE A N 1
ATOM 1274 C CA . ILE A 1 162 ? 8.744 1.693 -3.427 1.00 88.56 162 ILE A CA 1
ATOM 1275 C C . ILE A 1 162 ? 8.568 2.818 -2.413 1.00 88.56 162 ILE A C 1
ATOM 1277 O O . ILE A 1 162 ? 8.699 3.992 -2.759 1.00 88.56 162 ILE A O 1
ATOM 1281 N N . LEU A 1 163 ? 8.289 2.464 -1.164 1.00 88.25 163 LEU A N 1
ATOM 1282 C CA . LEU A 1 163 ? 8.209 3.401 -0.049 1.00 88.25 163 LEU A CA 1
ATOM 1283 C C . LEU A 1 163 ? 9.376 3.174 0.906 1.00 88.25 163 LEU A C 1
ATOM 1285 O O . LEU A 1 163 ? 9.646 2.043 1.306 1.00 88.25 163 LEU A O 1
ATOM 1289 N N . HIS A 1 164 ? 10.044 4.265 1.271 1.00 84.44 164 HIS A N 1
ATOM 1290 C CA . HIS A 1 164 ? 11.066 4.309 2.311 1.00 84.44 164 HIS A CA 1
ATOM 1291 C C . HIS A 1 164 ? 10.470 4.881 3.593 1.00 84.44 164 HIS A C 1
ATOM 1293 O O . HIS A 1 164 ? 9.914 5.985 3.605 1.00 84.44 164 HIS A O 1
ATOM 1299 N N . ILE A 1 165 ? 10.593 4.101 4.657 1.00 80.88 165 ILE A N 1
ATOM 1300 C CA . ILE A 1 165 ? 10.082 4.350 5.999 1.00 80.88 165 ILE A CA 1
ATOM 1301 C C . ILE A 1 165 ? 11.283 4.451 6.950 1.00 80.88 165 ILE A C 1
ATOM 1303 O O . ILE A 1 165 ? 12.220 3.656 6.830 1.00 80.88 165 ILE A O 1
ATOM 1307 N N . LEU A 1 166 ? 11.256 5.452 7.835 1.00 73.19 166 LEU A N 1
ATOM 1308 C CA . LEU A 1 166 ? 12.253 5.692 8.889 1.00 73.19 166 LEU A CA 1
ATOM 1309 C C . LEU A 1 166 ? 11.877 4.995 10.198 1.00 73.19 166 LEU A C 1
ATOM 1311 O O . LEU A 1 166 ? 10.656 4.830 10.424 1.00 73.19 166 LEU A O 1
#

pLDDT: mean 78.35, std 12.18, range [38.59, 94.94]

Radius of gyration: 24.21 Å; chains: 1; bounding box: 80×28×65 Å

Secondary structure (DSSP, 8-state):
-PPPPPP-PSPPB-HHHHHHHHHHHHHHTTTS-HHHHHHHHHHHH--TT--SB---HHHHHHHHHHHHHHHTTT-TGGGGTSTTTTB-TTS-B-EEEEEEEE-SSSEEEEEEE--HHHHGGGGSTTPPEEEEEEES-TTSSEEEEEEEEETTTTEEEEEEEEEEE-

Foldseek 3Di:
DDDDDDPPPDFDACAVVLLVQLLVCLVVVVVDQQQVSVVVSCVVQPDPPRGPHYDDSVRSSVSSVVSVCVCQVNDPVSVCVDPPNQADPVRHRQWDDKDWDADPVGIKIKTKGFDPVQLVLVVDPPWDWDWDKDAPPVPFRIKIFIWTQDPVVRDTDGGMIMTMHD

Organism: NCBI:txid4793